Protein AF-A0A520VQZ9-F1 (afdb_monomer_lite)

Secondary structure (DSSP, 8-state):
---------EEEEEEEEEEEEEEE-TT--EEEEE----EEEEEEEEETTEEEEEEEEESS-SS----PEEEEEEE-SS-EEEEEE-SS---EEEEEEE--SSS-EEEEEEEE-SS-EEEEEEEEEE----

Structure (mmCIF, N/CA/C/O backbone):
data_AF-A0A520VQZ9-F1
#
_entry.id   AF-A0A520VQZ9-F1
#
loop_
_atom_site.group_PDB
_atom_site.id
_atom_site.type_symbol
_atom_site.label_atom_id
_atom_site.label_alt_id
_atom_site.label_comp_id
_atom_site.label_asym_id
_atom_site.label_entity_id
_atom_site.label_seq_id
_atom_site.pdbx_PDB_ins_code
_atom_site.Cartn_x
_atom_site.Cartn_y
_atom_site.Cartn_z
_atom_site.occupancy
_atom_site.B_iso_or_equiv
_atom_site.auth_seq_id
_atom_site.auth_comp_id
_atom_site.auth_asym_id
_atom_site.auth_atom_id
_atom_site.pdbx_PDB_model_num
ATOM 1 N N . MET A 1 1 ? 41.968 1.260 -19.185 1.00 35.28 1 MET A N 1
ATOM 2 C CA . MET A 1 1 ? 40.596 1.525 -19.663 1.00 35.28 1 MET A CA 1
ATOM 3 C C . MET A 1 1 ? 39.683 1.457 -18.449 1.00 35.28 1 MET A C 1
ATOM 5 O O . MET A 1 1 ? 39.384 0.367 -17.985 1.00 35.28 1 MET A O 1
ATOM 9 N N . VAL A 1 2 ? 39.385 2.605 -17.837 1.00 36.00 2 VAL A N 1
ATOM 10 C CA . VAL A 1 2 ? 38.510 2.679 -16.657 1.00 36.00 2 VAL A CA 1
ATOM 11 C C . VAL A 1 2 ? 37.077 2.681 -17.181 1.00 36.00 2 VAL A C 1
ATOM 13 O O . VAL A 1 2 ? 36.627 3.679 -17.734 1.00 36.00 2 VAL A O 1
ATOM 16 N N . LEU A 1 3 ? 36.389 1.544 -17.083 1.00 44.66 3 LEU A N 1
ATOM 17 C CA . LEU A 1 3 ? 34.943 1.480 -17.278 1.00 44.66 3 LEU A CA 1
ATOM 18 C C . LEU A 1 3 ? 34.296 2.204 -16.091 1.00 44.66 3 LEU A C 1
ATOM 20 O O . LEU A 1 3 ? 34.115 1.621 -15.025 1.00 44.66 3 LEU A O 1
ATOM 24 N N . LEU A 1 4 ? 33.993 3.495 -16.255 1.00 44.56 4 LEU A N 1
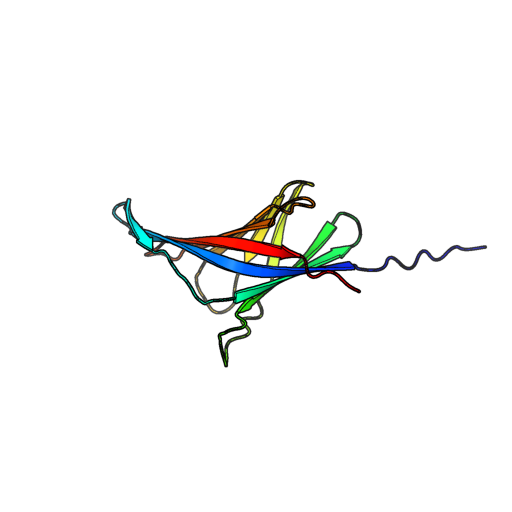ATOM 25 C CA . LEU A 1 4 ? 32.999 4.154 -15.414 1.00 44.56 4 LEU A CA 1
ATOM 26 C C . LEU A 1 4 ? 31.647 3.527 -15.758 1.00 44.56 4 LEU A C 1
ATOM 28 O O . LEU A 1 4 ? 30.970 3.944 -16.697 1.00 44.56 4 LEU A O 1
ATOM 32 N N . SER A 1 5 ? 31.257 2.506 -15.004 1.00 44.19 5 SER A N 1
ATOM 33 C CA . SER A 1 5 ? 29.867 2.080 -14.931 1.00 44.19 5 SER A CA 1
ATOM 34 C C . SER A 1 5 ? 29.092 3.219 -14.271 1.00 44.19 5 SER A C 1
ATOM 36 O O . SER A 1 5 ? 29.033 3.311 -13.046 1.00 44.19 5 SER A O 1
ATOM 38 N N . CYS A 1 6 ? 28.552 4.144 -15.067 1.00 48.75 6 CYS A N 1
ATOM 39 C CA . CYS A 1 6 ? 27.556 5.087 -14.577 1.00 48.75 6 CYS A CA 1
ATOM 40 C C . CYS A 1 6 ? 26.384 4.259 -14.039 1.00 48.75 6 CYS A C 1
ATOM 42 O O . CYS A 1 6 ? 25.604 3.706 -14.809 1.00 48.75 6 CYS A O 1
ATOM 44 N N . MET A 1 7 ? 26.302 4.120 -12.715 1.00 50.56 7 MET A N 1
ATOM 45 C CA . MET A 1 7 ? 25.191 3.461 -12.038 1.00 50.56 7 MET A CA 1
ATOM 46 C C . MET A 1 7 ? 23.912 4.247 -12.343 1.00 50.56 7 MET A C 1
ATOM 48 O O . MET A 1 7 ? 23.656 5.284 -11.729 1.00 50.56 7 MET A O 1
ATOM 52 N N . GLN A 1 8 ? 23.129 3.792 -13.321 1.00 56.25 8 GLN A N 1
ATOM 53 C CA . GLN A 1 8 ? 21.820 4.368 -13.608 1.00 56.25 8 GLN A CA 1
ATOM 54 C C . GLN A 1 8 ? 20.877 4.051 -12.447 1.00 56.25 8 GLN A C 1
ATOM 56 O O . GLN A 1 8 ? 20.662 2.892 -12.097 1.00 56.25 8 GLN A O 1
ATOM 61 N N . ALA A 1 9 ? 20.329 5.096 -11.831 1.00 58.94 9 ALA A N 1
ATOM 62 C CA . ALA A 1 9 ? 19.153 4.959 -10.991 1.00 58.94 9 ALA A CA 1
ATOM 63 C C . ALA A 1 9 ? 17.957 4.652 -11.901 1.00 58.94 9 ALA A C 1
ATOM 65 O O . ALA A 1 9 ? 17.740 5.345 -12.898 1.00 58.94 9 ALA A O 1
ATOM 66 N N . TYR A 1 10 ? 17.194 3.618 -11.561 1.00 70.44 10 TYR A N 1
ATOM 67 C CA . TYR A 1 10 ? 15.997 3.222 -12.297 1.00 70.44 10 TYR A CA 1
ATOM 68 C C . TYR A 1 10 ? 14.767 3.527 -11.448 1.00 70.44 10 TYR A C 1
ATOM 70 O O . TYR A 1 10 ? 14.771 3.320 -10.235 1.00 70.44 10 TYR A O 1
ATOM 78 N N . ALA A 1 11 ? 13.719 4.036 -12.088 1.00 76.88 11 ALA A N 1
ATOM 79 C CA . ALA A 1 11 ? 12.426 4.256 -11.460 1.00 76.88 11 ALA A CA 1
ATOM 80 C C . ALA A 1 11 ? 11.398 3.329 -12.110 1.00 76.88 11 ALA A C 1
ATOM 82 O O . ALA A 1 11 ? 11.211 3.385 -13.330 1.00 76.88 11 ALA A O 1
ATOM 83 N N . ASP A 1 12 ? 10.771 2.483 -11.294 1.00 83.81 12 ASP A N 1
ATOM 84 C CA . ASP A 1 12 ? 9.573 1.740 -11.677 1.00 83.81 12 ASP A CA 1
ATOM 85 C C . ASP A 1 12 ? 8.347 2.582 -11.309 1.00 83.81 12 ASP A C 1
ATOM 87 O O . ASP A 1 12 ? 8.230 3.024 -10.164 1.00 83.81 12 ASP A O 1
ATOM 91 N N . THR A 1 13 ? 7.423 2.764 -12.245 1.00 87.38 13 THR A N 1
ATOM 92 C CA . THR A 1 13 ? 6.139 3.427 -11.991 1.00 87.38 13 THR A CA 1
ATOM 93 C C . THR A 1 13 ? 5.014 2.399 -12.027 1.00 87.38 13 THR A C 1
ATOM 95 O O . THR A 1 13 ? 5.032 1.486 -12.854 1.00 87.38 13 THR A O 1
ATOM 98 N N . TYR A 1 14 ? 4.017 2.561 -11.162 1.00 88.56 14 TYR A N 1
ATOM 99 C CA . TYR A 1 14 ? 2.792 1.770 -11.150 1.00 88.56 14 TYR A CA 1
ATOM 100 C C . TYR A 1 14 ? 1.566 2.673 -11.014 1.00 88.56 14 TYR A C 1
ATOM 102 O O . TYR A 1 14 ? 1.584 3.640 -10.252 1.00 88.56 14 TYR A O 1
ATOM 110 N N . TYR A 1 15 ? 0.486 2.308 -11.697 1.00 89.69 15 TYR A N 1
ATOM 111 C CA . TYR A 1 15 ? -0.838 2.897 -11.522 1.00 89.69 15 TYR A CA 1
ATOM 112 C C . TYR A 1 15 ? -1.674 1.989 -10.623 1.00 89.69 15 TYR A C 1
ATOM 114 O O . TYR A 1 15 ? -1.968 0.849 -10.977 1.00 89.69 15 TYR A O 1
ATOM 122 N N . CYS A 1 16 ? -2.012 2.485 -9.439 1.00 88.69 16 CYS A N 1
ATOM 123 C CA . CYS A 1 16 ? -2.633 1.757 -8.346 1.00 88.69 16 CYS A CA 1
ATOM 124 C C . CYS A 1 16 ? -4.081 2.206 -8.140 1.00 88.69 16 CYS A C 1
ATOM 126 O O . CYS A 1 16 ? -4.324 3.322 -7.696 1.00 88.69 16 CYS A O 1
ATOM 128 N N . THR A 1 17 ? -5.042 1.322 -8.390 1.00 89.50 17 THR A N 1
ATOM 129 C CA . THR A 1 17 ? -6.464 1.583 -8.118 1.00 89.50 17 THR A CA 1
ATOM 130 C C . THR A 1 17 ? -6.841 1.028 -6.752 1.00 89.50 17 THR A C 1
ATOM 132 O O . THR A 1 17 ? -6.521 -0.125 -6.436 1.00 89.50 17 THR A O 1
ATOM 135 N N . GLN A 1 18 ? -7.525 1.822 -5.926 1.00 87.81 18 GLN A N 1
ATOM 136 C CA . GLN A 1 18 ? -7.976 1.356 -4.617 1.00 87.81 18 GLN A CA 1
ATOM 137 C C . GLN A 1 18 ? -9.148 0.371 -4.759 1.00 87.81 18 GLN A C 1
ATOM 139 O O . GLN A 1 18 ? -10.174 0.650 -5.367 1.00 87.81 18 GLN A O 1
ATOM 144 N N . THR A 1 19 ? -9.013 -0.803 -4.152 1.00 89.56 19 THR A N 1
ATOM 145 C CA . THR A 1 19 ? -9.995 -1.899 -4.252 1.00 89.56 19 THR A CA 1
ATOM 146 C C . THR A 1 19 ? -10.826 -2.064 -2.985 1.00 89.56 19 THR A C 1
ATOM 148 O O . THR A 1 19 ? -11.998 -2.443 -3.046 1.00 89.56 19 THR A O 1
ATOM 151 N N . ALA A 1 20 ? -10.243 -1.756 -1.826 1.00 87.94 20 ALA A N 1
ATOM 152 C CA . ALA A 1 20 ? -10.904 -1.856 -0.533 1.00 87.94 20 ALA A CA 1
ATOM 153 C C . ALA A 1 20 ? -10.288 -0.889 0.486 1.00 87.94 20 ALA A C 1
ATOM 155 O O . ALA A 1 20 ? -9.090 -0.607 0.445 1.00 87.94 20 ALA A O 1
ATOM 156 N N . LYS A 1 21 ? -11.104 -0.456 1.451 1.00 87.44 21 LYS A N 1
ATOM 157 C CA . LYS A 1 21 ? -10.671 0.281 2.644 1.00 87.44 21 LYS A CA 1
ATOM 158 C C . LYS A 1 21 ? -11.324 -0.308 3.879 1.00 87.44 21 LYS A C 1
ATOM 160 O O . LYS A 1 21 ? -12.523 -0.576 3.900 1.00 87.44 21 LYS A O 1
ATOM 165 N N . VAL A 1 22 ? -10.538 -0.495 4.922 1.00 88.44 22 VAL A N 1
ATOM 166 C CA . VAL A 1 22 ? -10.974 -1.021 6.209 1.00 88.44 22 VAL A CA 1
ATOM 167 C C . VAL A 1 22 ? -10.676 0.027 7.266 1.00 88.44 22 VAL A C 1
ATOM 169 O O . VAL A 1 22 ? -9.540 0.469 7.388 1.00 88.44 22 VAL A O 1
ATOM 172 N N . LEU A 1 23 ? -11.693 0.429 8.020 1.00 86.75 23 LEU A N 1
ATOM 173 C CA . LEU A 1 23 ? -11.554 1.257 9.213 1.00 86.75 23 LEU A CA 1
ATOM 174 C C . LEU A 1 23 ? -11.629 0.355 10.442 1.00 86.75 23 LEU A C 1
ATOM 176 O O . LEU A 1 23 ? -12.595 -0.394 10.602 1.00 86.75 23 LEU A O 1
ATOM 180 N N . ILE A 1 24 ? -10.625 0.464 11.302 1.00 86.38 24 ILE A N 1
ATOM 181 C CA . ILE A 1 24 ? -10.562 -0.159 12.618 1.00 86.38 24 ILE A CA 1
ATOM 182 C C . ILE A 1 24 ? -10.704 0.962 13.652 1.00 86.38 24 ILE A C 1
ATOM 184 O O . ILE A 1 24 ? -9.875 1.872 13.720 1.00 86.38 24 ILE A O 1
ATOM 188 N N . GLU A 1 25 ? -11.795 0.918 14.412 1.00 83.94 25 GLU A N 1
ATOM 189 C CA . GLU A 1 25 ? -12.084 1.848 15.509 1.00 83.94 25 GLU A CA 1
ATOM 190 C C . GLU A 1 25 ? -11.383 1.403 16.815 1.00 83.94 25 GLU A C 1
ATOM 192 O O . GLU A 1 25 ? -11.056 0.221 16.953 1.00 83.94 25 GLU A O 1
ATOM 197 N N . PRO A 1 26 ? -11.215 2.288 17.825 1.00 79.88 26 PRO A N 1
ATOM 198 C CA . PRO A 1 26 ? -10.528 1.966 19.088 1.00 79.88 26 PRO A CA 1
ATOM 199 C C . PRO A 1 26 ? -11.110 0.775 19.856 1.00 79.88 26 PRO A C 1
ATOM 201 O O . PRO A 1 26 ? -10.433 0.124 20.642 1.00 79.88 26 PRO A O 1
ATOM 204 N N . ASN A 1 27 ? -12.395 0.500 19.647 1.00 84.00 27 ASN A N 1
ATOM 205 C CA . ASN A 1 27 ? -13.134 -0.595 20.272 1.00 84.00 27 ASN A CA 1
ATOM 206 C C . ASN A 1 27 ? -13.061 -1.904 19.459 1.00 84.00 27 ASN A C 1
ATOM 208 O O . ASN A 1 27 ? -13.890 -2.790 19.664 1.00 84.00 27 ASN A O 1
ATOM 212 N N . ASN A 1 28 ? -12.121 -2.009 18.513 1.00 77.69 28 ASN A N 1
ATOM 213 C CA . ASN A 1 28 ? -11.963 -3.117 17.569 1.00 77.69 28 ASN A CA 1
ATOM 214 C C . ASN A 1 28 ? -13.166 -3.350 16.638 1.00 77.69 28 ASN A C 1
ATOM 216 O O . ASN A 1 28 ? -13.272 -4.410 16.017 1.00 77.69 28 ASN A O 1
ATOM 220 N N . LYS A 1 29 ? -14.080 -2.380 16.492 1.00 84.25 29 LYS A N 1
ATOM 221 C CA . LYS A 1 29 ? -15.102 -2.450 15.441 1.00 84.25 29 LYS A CA 1
ATOM 222 C C . LYS A 1 29 ? -14.451 -2.233 14.083 1.00 84.25 29 LYS A C 1
ATOM 224 O O . LYS A 1 29 ? -13.686 -1.292 13.885 1.00 84.25 29 LYS A O 1
ATOM 229 N N . VAL A 1 30 ? -14.802 -3.103 13.139 1.00 86.62 30 VAL A N 1
ATOM 230 C CA . VAL A 1 30 ? -14.262 -3.100 11.779 1.00 86.62 30 VAL A CA 1
ATOM 231 C C . VAL A 1 30 ? -15.358 -2.707 10.796 1.00 86.62 30 VAL A C 1
ATOM 233 O O . VAL A 1 30 ? -16.387 -3.377 10.707 1.00 86.62 30 VAL A O 1
ATOM 236 N N . LYS A 1 31 ? -15.124 -1.645 10.025 1.00 86.50 31 LYS A N 1
ATOM 237 C CA . LYS A 1 31 ? -15.985 -1.223 8.911 1.00 86.50 31 LYS A CA 1
ATOM 238 C C . LYS A 1 31 ? -15.236 -1.416 7.599 1.00 86.50 31 LYS A C 1
ATOM 240 O O . LYS A 1 31 ? -14.093 -0.985 7.477 1.00 86.50 31 LYS A O 1
ATOM 245 N N . LYS A 1 32 ? -15.870 -2.073 6.626 1.00 86.75 32 LYS A N 1
ATOM 246 C CA . LYS A 1 32 ? -15.295 -2.331 5.299 1.00 86.75 32 LYS A CA 1
ATOM 247 C C . LYS A 1 32 ? -16.018 -1.501 4.251 1.00 86.75 32 LYS A C 1
ATOM 249 O O . LYS A 1 32 ? -17.245 -1.469 4.228 1.00 86.75 32 LYS A O 1
ATOM 254 N N . TYR A 1 33 ? -15.242 -0.885 3.377 1.00 82.81 33 TYR A N 1
ATOM 255 C CA . TYR A 1 33 ? -15.701 -0.060 2.275 1.00 82.81 33 TYR A CA 1
ATOM 256 C C . TYR A 1 33 ? -15.115 -0.616 0.976 1.00 82.81 33 TYR A C 1
ATOM 258 O O . TYR A 1 33 ? -13.949 -1.018 0.930 1.00 82.81 33 TYR A O 1
ATOM 266 N N . TYR A 1 34 ? -15.938 -0.641 -0.066 1.00 75.19 34 TYR A N 1
ATOM 267 C CA . TYR A 1 34 ? -15.614 -1.169 -1.388 1.00 75.19 34 TYR A CA 1
ATOM 268 C C . TYR A 1 34 ? -16.040 -0.153 -2.446 1.00 75.19 34 TYR A C 1
ATOM 270 O O . TYR A 1 34 ? -17.006 0.573 -2.211 1.00 75.19 34 TYR A O 1
ATOM 278 N N . LYS A 1 35 ? -15.393 -0.208 -3.617 1.00 66.56 35 LYS A N 1
ATOM 279 C CA . LYS A 1 35 ? -15.531 0.725 -4.752 1.00 66.56 35 LYS A CA 1
ATOM 280 C C . LYS A 1 35 ? -14.917 2.094 -4.467 1.00 66.56 35 LYS A C 1
ATOM 282 O O . LYS A 1 35 ? -15.424 2.856 -3.651 1.00 66.56 35 LYS A O 1
ATOM 287 N N . PHE A 1 36 ? -13.832 2.376 -5.172 1.00 72.88 36 PHE A N 1
ATOM 288 C CA . PHE A 1 36 ? -13.138 3.653 -5.161 1.00 72.88 36 PHE A CA 1
ATOM 289 C C . PHE A 1 36 ? -12.775 3.969 -6.602 1.00 72.88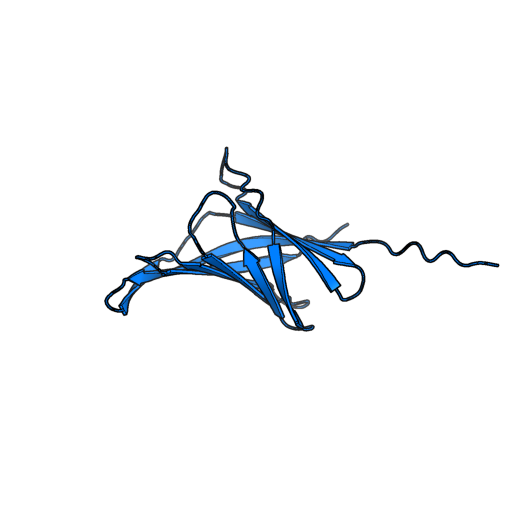 36 PHE A C 1
ATOM 291 O O . PHE A 1 36 ? -12.306 3.083 -7.315 1.00 72.88 36 PHE A O 1
ATOM 298 N N . ASP A 1 37 ? -12.996 5.213 -7.004 1.00 72.00 37 ASP A N 1
ATOM 299 C CA . ASP A 1 37 ? -12.591 5.702 -8.323 1.00 72.00 37 ASP A CA 1
ATOM 300 C C . ASP A 1 37 ? -11.187 6.335 -8.271 1.00 72.00 37 ASP A C 1
ATOM 302 O O . ASP A 1 37 ? -10.681 6.821 -9.280 1.00 72.00 37 ASP A O 1
ATOM 306 N N . ASP A 1 38 ? -10.552 6.311 -7.092 1.00 75.50 38 ASP A N 1
ATOM 307 C CA . ASP A 1 38 ? -9.241 6.892 -6.817 1.00 75.50 38 ASP A CA 1
ATOM 308 C C . ASP A 1 38 ? -8.113 6.063 -7.438 1.00 75.50 38 ASP A C 1
ATOM 310 O O . ASP A 1 38 ? -7.946 4.867 -7.156 1.00 75.50 38 ASP A O 1
ATOM 314 N N . ILE A 1 39 ? -7.319 6.735 -8.272 1.00 82.81 39 ILE A N 1
ATOM 315 C CA . ILE A 1 39 ? -6.130 6.185 -8.917 1.00 82.81 39 ILE A CA 1
ATOM 316 C C . ILE A 1 39 ? -4.910 6.878 -8.330 1.00 82.81 39 ILE A C 1
ATOM 318 O O . ILE A 1 39 ? -4.824 8.102 -8.281 1.00 82.81 39 ILE A O 1
ATOM 322 N N . TYR A 1 40 ? -3.933 6.075 -7.934 1.00 84.69 40 TYR A N 1
ATOM 323 C CA . TYR A 1 40 ? -2.680 6.537 -7.371 1.00 84.69 40 TYR A CA 1
ATOM 324 C C . TYR A 1 40 ? -1.514 6.190 -8.290 1.00 84.69 40 TYR A C 1
ATOM 326 O O . TYR A 1 40 ? -1.479 5.110 -8.875 1.00 84.69 40 TYR A O 1
ATOM 334 N N . LYS A 1 41 ? -0.515 7.063 -8.378 1.00 86.12 41 LYS A N 1
ATOM 335 C CA . LYS A 1 41 ? 0.754 6.783 -9.049 1.00 86.12 41 LYS A CA 1
ATOM 336 C C . LYS A 1 41 ? 1.819 6.461 -8.011 1.00 86.12 41 LYS A C 1
ATOM 338 O O . LYS A 1 41 ? 2.222 7.320 -7.232 1.00 86.12 41 LYS A O 1
ATOM 343 N N . LEU A 1 42 ? 2.280 5.216 -8.006 1.00 83.94 42 LEU A N 1
ATOM 344 C CA . LEU A 1 42 ? 3.389 4.755 -7.178 1.00 83.94 42 LEU A CA 1
ATOM 345 C C . LEU A 1 42 ? 4.679 4.802 -7.997 1.00 83.94 42 LEU A C 1
ATOM 347 O O . LEU A 1 42 ? 4.816 4.056 -8.962 1.00 83.94 42 LEU A O 1
ATOM 351 N N . THR A 1 43 ? 5.640 5.630 -7.600 1.00 82.62 43 THR A N 1
ATOM 352 C CA . THR A 1 43 ? 6.974 5.665 -8.219 1.00 82.62 43 THR A CA 1
ATOM 353 C C . THR A 1 43 ? 7.991 5.107 -7.239 1.00 82.62 43 THR A C 1
ATOM 355 O O . THR A 1 43 ? 8.061 5.568 -6.107 1.00 82.62 43 THR A O 1
ATOM 358 N N . ILE A 1 44 ? 8.786 4.122 -7.648 1.00 79.19 44 ILE A N 1
ATOM 359 C CA . ILE A 1 44 ? 9.803 3.479 -6.810 1.00 79.19 44 ILE A CA 1
ATOM 360 C C . ILE A 1 44 ? 11.170 3.709 -7.444 1.00 79.19 44 ILE A C 1
ATOM 362 O O . ILE A 1 44 ? 11.493 3.116 -8.473 1.00 79.19 44 ILE A O 1
ATOM 366 N N . HIS A 1 45 ? 11.987 4.544 -6.806 1.00 76.19 45 HIS A N 1
ATOM 367 C CA . HIS A 1 45 ? 13.358 4.824 -7.213 1.00 76.19 45 HIS A CA 1
ATOM 368 C C . HIS A 1 45 ? 14.315 3.820 -6.574 1.00 76.19 45 HIS A C 1
ATOM 370 O O . HIS A 1 45 ? 14.437 3.730 -5.349 1.00 76.19 45 HIS A O 1
ATOM 376 N N . LYS A 1 46 ? 15.030 3.089 -7.425 1.00 73.19 46 LYS A N 1
ATOM 377 C CA . LYS A 1 46 ? 16.014 2.080 -7.043 1.00 73.19 46 LYS A CA 1
ATOM 378 C C . LYS A 1 46 ? 17.394 2.473 -7.550 1.00 73.19 46 LYS A C 1
ATOM 380 O O . LYS A 1 46 ? 17.551 3.006 -8.652 1.00 73.19 46 LYS A O 1
ATOM 385 N N . LYS A 1 47 ? 18.408 2.154 -6.755 1.00 69.12 47 LYS A N 1
ATOM 386 C CA . LYS A 1 47 ? 19.799 2.070 -7.195 1.00 69.12 47 LYS A CA 1
ATOM 387 C C . LYS A 1 47 ? 20.245 0.648 -6.926 1.00 69.12 47 LYS A C 1
ATOM 389 O O . LYS A 1 47 ? 20.323 0.233 -5.772 1.00 69.12 47 LYS A O 1
ATOM 394 N N . GLU A 1 48 ? 20.485 -0.089 -8.006 1.00 68.31 48 GLU A N 1
ATOM 395 C CA . GLU A 1 48 ? 20.719 -1.536 -7.950 1.00 68.31 48 GLU A CA 1
ATOM 396 C C . GLU A 1 48 ? 19.549 -2.242 -7.231 1.00 68.31 48 GLU A C 1
ATOM 398 O O . GLU A 1 48 ? 18.389 -1.957 -7.532 1.00 68.31 48 G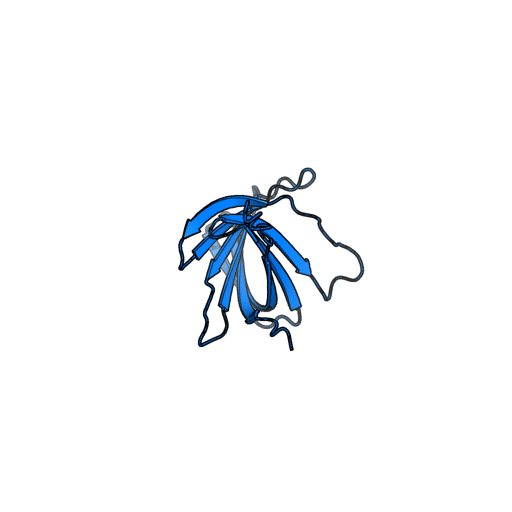LU A O 1
ATOM 403 N N . ASN A 1 49 ? 19.833 -3.114 -6.257 1.00 58.97 49 ASN A N 1
ATOM 404 C CA . ASN A 1 49 ? 18.821 -3.800 -5.447 1.00 58.97 49 ASN A CA 1
ATOM 405 C C . ASN A 1 49 ? 18.345 -2.979 -4.235 1.00 58.97 49 ASN A C 1
ATOM 407 O O . ASN A 1 49 ? 17.544 -3.475 -3.448 1.00 58.97 49 ASN A O 1
ATOM 411 N N . THR A 1 50 ? 18.805 -1.734 -4.075 1.00 59.09 50 THR A N 1
ATOM 412 C CA . THR A 1 50 ? 18.444 -0.883 -2.932 1.00 59.09 50 THR A CA 1
ATOM 413 C C . THR A 1 50 ? 17.386 0.139 -3.338 1.00 59.09 50 THR A C 1
ATOM 415 O O . THR A 1 50 ? 17.607 0.957 -4.236 1.00 59.09 50 THR A O 1
ATOM 418 N N . LEU A 1 51 ? 16.236 0.130 -2.664 1.00 62.03 51 LEU A N 1
ATOM 419 C CA . LEU A 1 51 ? 15.253 1.204 -2.757 1.00 62.03 51 LEU A CA 1
ATOM 420 C C . LEU A 1 51 ? 15.820 2.466 -2.108 1.00 62.03 51 LEU A C 1
ATOM 422 O O . LEU A 1 51 ? 16.206 2.465 -0.942 1.00 62.03 51 LEU A O 1
ATOM 426 N N . ILE A 1 52 ? 15.863 3.550 -2.877 1.00 60.22 52 ILE A N 1
ATOM 427 C CA . ILE A 1 52 ? 16.329 4.855 -2.399 1.00 60.22 52 ILE A CA 1
ATOM 428 C C . ILE A 1 52 ? 15.151 5.647 -1.844 1.00 60.22 52 ILE A C 1
ATOM 430 O O . ILE A 1 52 ? 15.244 6.260 -0.786 1.00 60.22 52 ILE A O 1
ATOM 434 N N . PHE A 1 53 ? 14.049 5.653 -2.587 1.00 66.19 53 PHE A N 1
ATOM 435 C CA . PHE A 1 53 ? 12.875 6.461 -2.305 1.00 66.19 53 PHE A CA 1
ATOM 436 C C . PHE A 1 53 ? 11.681 5.892 -3.070 1.00 66.19 53 PHE A C 1
ATOM 438 O O . PHE A 1 53 ? 11.846 5.275 -4.122 1.00 66.19 53 PHE A O 1
ATOM 445 N N . ALA A 1 54 ? 10.474 6.119 -2.571 1.00 70.12 54 ALA A N 1
ATOM 446 C CA . ALA A 1 54 ? 9.265 5.946 -3.358 1.00 70.12 54 ALA A CA 1
ATOM 447 C C . ALA A 1 54 ? 8.308 7.123 -3.117 1.00 70.12 54 ALA A C 1
ATOM 449 O O . ALA A 1 54 ? 8.434 7.852 -2.137 1.00 70.12 54 ALA A O 1
ATOM 450 N N . SER A 1 55 ? 7.350 7.320 -4.006 1.00 72.50 55 SER A N 1
ATOM 451 C CA . SER A 1 55 ? 6.274 8.294 -3.844 1.00 72.50 55 SER A CA 1
ATOM 452 C C . SER A 1 55 ? 4.951 7.646 -4.210 1.00 72.50 55 SER A C 1
ATOM 454 O O . SER A 1 55 ? 4.906 6.779 -5.079 1.00 72.50 55 SER A O 1
ATOM 456 N N . LEU A 1 56 ? 3.880 8.049 -3.529 1.00 74.88 56 LEU A N 1
ATOM 457 C CA . LEU A 1 56 ? 2.516 7.663 -3.863 1.00 74.88 56 LEU A CA 1
ATOM 458 C C . LEU A 1 56 ? 1.700 8.942 -4.028 1.00 74.88 56 LEU A C 1
ATOM 460 O O . LEU A 1 56 ? 1.431 9.634 -3.050 1.00 74.88 56 LEU A O 1
ATOM 464 N N . GLU A 1 57 ? 1.347 9.248 -5.266 1.00 75.88 57 GLU A N 1
ATOM 465 C CA . GLU A 1 57 ? 0.612 10.449 -5.657 1.00 75.88 57 GLU 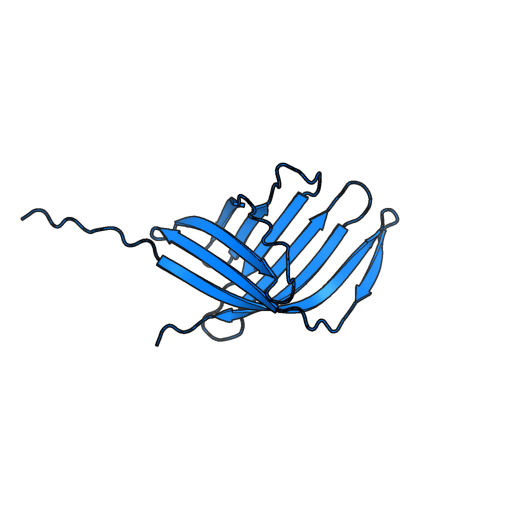A CA 1
ATOM 466 C C . GLU A 1 57 ? -0.849 10.087 -5.931 1.00 75.88 57 GLU A C 1
ATOM 468 O O . GLU A 1 57 ? -1.109 9.086 -6.591 1.00 75.88 57 GLU A O 1
ATOM 473 N N . ASP A 1 58 ? -1.797 10.868 -5.420 1.00 77.62 58 ASP A N 1
ATOM 474 C CA . ASP A 1 58 ? -3.216 10.735 -5.765 1.00 77.62 58 ASP A CA 1
ATOM 475 C C . ASP A 1 58 ? -3.487 11.508 -7.061 1.00 77.62 58 ASP A C 1
ATOM 477 O O . ASP A 1 58 ? -3.341 12.729 -7.092 1.00 77.62 58 ASP A O 1
ATOM 481 N N . LEU A 1 59 ? -3.855 10.806 -8.136 1.00 74.19 59 LEU A N 1
ATOM 482 C CA . LEU A 1 59 ? -4.069 11.423 -9.448 1.00 74.19 59 LEU A CA 1
ATOM 483 C C . LEU A 1 59 ? -5.431 12.119 -9.569 1.00 74.19 59 LEU A C 1
ATOM 485 O O . LEU A 1 59 ? -5.615 12.931 -10.476 1.00 74.19 59 LEU A O 1
ATOM 489 N N . ASN A 1 60 ? -6.378 11.819 -8.675 1.00 69.38 60 ASN A N 1
ATOM 490 C CA . ASN A 1 60 ? -7.702 12.441 -8.664 1.00 69.38 60 ASN A CA 1
ATOM 491 C C . ASN A 1 60 ? -7.748 13.687 -7.768 1.00 69.38 60 ASN A C 1
ATOM 493 O O . ASN A 1 60 ? -8.639 14.529 -7.913 1.00 69.38 60 ASN A O 1
ATOM 497 N N . ALA A 1 61 ? -6.797 13.835 -6.845 1.00 62.88 61 ALA A N 1
ATOM 498 C CA . ALA A 1 61 ? -6.710 15.001 -5.983 1.00 62.88 61 ALA A CA 1
ATOM 499 C C . ALA A 1 61 ? -6.198 16.226 -6.762 1.00 62.88 61 ALA A C 1
ATOM 501 O O . ALA A 1 61 ? -5.016 16.362 -7.054 1.00 62.88 61 ALA A O 1
ATOM 502 N N . THR A 1 62 ? -7.072 17.201 -7.026 1.00 46.78 62 THR A N 1
ATOM 503 C CA . THR A 1 62 ? -6.699 18.460 -7.705 1.00 46.78 62 THR A CA 1
ATOM 504 C C . THR A 1 62 ? -5.672 19.336 -6.965 1.00 46.78 62 THR A C 1
ATOM 506 O O . THR A 1 62 ? -5.313 20.376 -7.516 1.00 46.78 62 THR A O 1
ATOM 509 N N . LYS A 1 63 ? -5.230 19.016 -5.732 1.00 41.12 63 LYS A N 1
ATOM 510 C CA . LYS A 1 63 ? -4.450 19.978 -4.923 1.00 41.12 63 LYS A CA 1
ATOM 511 C C . LYS A 1 63 ? -3.537 19.488 -3.790 1.00 41.12 63 LYS A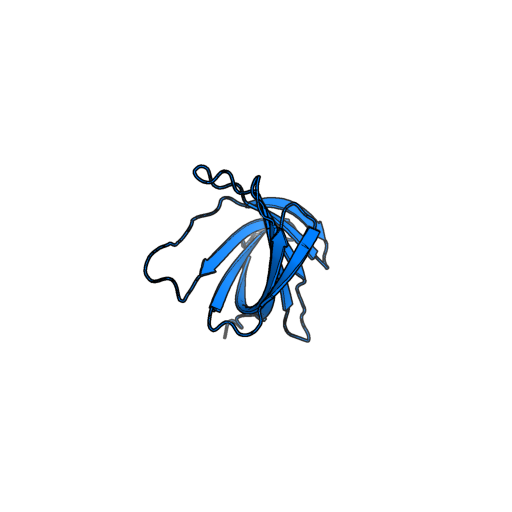 C 1
ATOM 513 O O . LYS A 1 63 ? -2.981 20.356 -3.132 1.00 41.12 63 LYS A O 1
ATOM 518 N N . ASP A 1 64 ? -3.311 18.195 -3.574 1.00 39.28 64 ASP A N 1
ATOM 519 C CA . ASP A 1 64 ? -2.394 17.757 -2.505 1.00 39.28 64 ASP A CA 1
ATOM 520 C C . ASP A 1 64 ? -1.418 16.691 -3.006 1.00 39.28 64 ASP A C 1
ATOM 522 O O . ASP A 1 64 ? -1.570 15.494 -2.762 1.00 39.28 64 ASP A O 1
ATOM 526 N N . VAL A 1 65 ? -0.357 17.146 -3.679 1.00 40.00 65 VAL A N 1
ATOM 527 C CA . VAL A 1 65 ? 0.879 16.361 -3.764 1.00 40.00 65 VAL A CA 1
ATOM 528 C C . VAL A 1 65 ? 1.501 16.417 -2.374 1.00 40.00 65 VAL A C 1
ATOM 530 O O . VAL A 1 65 ? 2.322 17.277 -2.067 1.00 40.00 65 VAL A O 1
ATOM 533 N N . SER A 1 66 ? 1.051 15.539 -1.484 1.00 43.78 66 SER A N 1
ATOM 534 C CA . SER A 1 66 ? 1.750 15.326 -0.225 1.00 43.78 66 SER A CA 1
ATOM 535 C C . SER A 1 66 ? 3.107 14.709 -0.569 1.00 43.78 66 SER A C 1
ATOM 537 O O . SER A 1 66 ? 3.214 13.517 -0.849 1.00 43.78 66 SER A O 1
ATOM 539 N N . GLU A 1 67 ? 4.156 15.527 -0.625 1.00 39.34 67 GLU A N 1
ATOM 540 C CA . GLU A 1 67 ? 5.526 15.039 -0.755 1.00 39.34 67 GLU A CA 1
ATOM 541 C C . GLU A 1 67 ? 5.914 14.343 0.554 1.00 39.34 67 GLU A C 1
ATOM 543 O O . GLU A 1 67 ? 6.300 14.959 1.548 1.00 39.34 67 GLU A O 1
ATOM 548 N N . PHE A 1 68 ? 5.761 13.024 0.583 1.00 47.06 68 PHE A N 1
ATOM 549 C CA . PHE A 1 68 ? 6.163 12.224 1.729 1.00 47.06 68 PHE A CA 1
ATOM 550 C C . PHE A 1 68 ? 7.649 11.888 1.636 1.00 47.06 68 PHE A C 1
ATOM 552 O O . PHE A 1 68 ? 8.107 11.370 0.622 1.00 47.06 68 PHE A O 1
ATOM 559 N N . THR A 1 69 ? 8.403 12.096 2.717 1.00 44.38 69 THR A N 1
ATOM 560 C CA . THR A 1 69 ? 9.728 11.476 2.842 1.00 44.38 69 THR A CA 1
ATOM 561 C C . THR A 1 69 ? 9.536 10.027 3.279 1.00 44.38 69 THR A C 1
ATOM 563 O O . THR A 1 69 ? 8.999 9.759 4.356 1.00 44.38 69 THR A O 1
ATOM 566 N N . ILE A 1 70 ? 9.953 9.090 2.430 1.00 51.28 70 ILE A N 1
ATOM 567 C CA . ILE A 1 70 ? 9.940 7.667 2.755 1.00 51.28 70 ILE A CA 1
ATOM 568 C C . ILE A 1 70 ? 11.231 7.287 3.456 1.00 51.28 70 ILE A C 1
ATOM 570 O O . ILE A 1 70 ? 12.314 7.419 2.890 1.00 51.28 70 ILE A O 1
ATOM 574 N N . SER A 1 71 ? 11.087 6.699 4.638 1.00 54.81 71 SER A N 1
ATOM 575 C CA . SER A 1 71 ? 12.139 5.889 5.234 1.00 54.81 71 SER A CA 1
ATOM 576 C C . SER A 1 71 ? 11.881 4.434 4.854 1.00 54.81 71 SER A C 1
ATOM 578 O O . SER A 1 71 ? 10.897 3.832 5.301 1.00 54.81 71 SER A O 1
ATOM 580 N N . LEU A 1 72 ? 12.747 3.864 4.009 1.00 59.56 72 LEU A N 1
ATOM 581 C CA . LEU A 1 72 ? 12.764 2.420 3.783 1.00 59.56 72 LEU A CA 1
ATOM 582 C C . LEU A 1 72 ? 13.062 1.742 5.122 1.00 59.56 72 LEU A C 1
ATOM 584 O O . LEU A 1 72 ? 14.081 2.031 5.746 1.00 59.56 72 LEU A O 1
ATOM 588 N N . ILE A 1 73 ? 12.173 0.855 5.565 1.00 59.81 73 ILE A N 1
ATOM 589 C CA . ILE A 1 73 ? 12.410 0.079 6.785 1.00 59.81 73 ILE A CA 1
ATOM 590 C C . ILE A 1 73 ? 13.052 -1.261 6.428 1.00 59.81 73 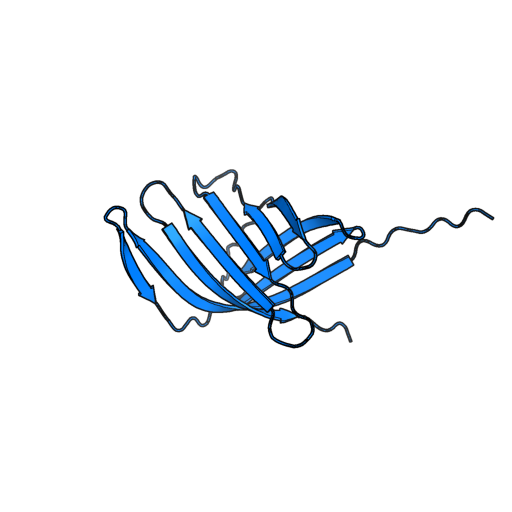ILE A C 1
ATOM 592 O O . ILE A 1 73 ? 14.005 -1.675 7.083 1.00 59.81 73 ILE A O 1
ATOM 596 N N . SER A 1 74 ? 12.548 -1.934 5.392 1.00 62.72 74 SER A N 1
ATOM 597 C CA . SER A 1 74 ? 13.117 -3.187 4.894 1.00 62.72 74 SER A CA 1
ATOM 598 C C . SER A 1 74 ? 12.669 -3.474 3.462 1.00 62.72 74 SER A C 1
ATOM 600 O O . SER A 1 74 ? 11.594 -3.053 3.030 1.00 62.72 74 SER A O 1
ATOM 602 N N . GLN A 1 75 ? 13.495 -4.214 2.725 1.00 63.53 75 GLN A N 1
ATOM 603 C CA . GLN A 1 75 ? 13.208 -4.665 1.366 1.00 63.53 75 GLN A CA 1
ATOM 604 C C . GLN A 1 75 ? 13.643 -6.123 1.206 1.00 63.53 75 GLN A C 1
ATOM 606 O O . GLN A 1 75 ? 14.723 -6.503 1.658 1.00 63.53 75 GLN A O 1
ATOM 611 N N . SER A 1 76 ? 12.810 -6.910 0.533 1.00 65.19 76 SER A N 1
ATOM 612 C CA . SER A 1 76 ? 13.156 -8.196 -0.068 1.00 65.19 76 SER A CA 1
ATOM 613 C C . SER A 1 76 ? 12.796 -8.179 -1.557 1.00 65.19 76 SER A C 1
ATOM 615 O O . SER A 1 76 ? 12.183 -7.226 -2.046 1.00 65.19 76 SER A O 1
ATOM 617 N N . ASP A 1 77 ? 13.146 -9.243 -2.277 1.00 60.69 77 ASP A N 1
ATOM 618 C CA . ASP A 1 77 ? 12.751 -9.415 -3.682 1.00 60.69 77 ASP A CA 1
ATOM 619 C C . ASP A 1 77 ? 11.222 -9.522 -3.855 1.00 60.69 77 ASP A C 1
ATOM 621 O O . ASP A 1 77 ? 10.691 -9.249 -4.929 1.00 60.69 77 ASP A O 1
ATOM 625 N N . GLU A 1 78 ? 10.504 -9.867 -2.781 1.00 63.50 78 GLU A N 1
ATOM 626 C CA . GLU A 1 78 ? 9.056 -10.103 -2.777 1.00 63.50 78 GLU A CA 1
ATOM 627 C C . GLU A 1 78 ? 8.250 -8.942 -2.180 1.00 63.50 78 GLU A C 1
ATOM 629 O O . GLU A 1 78 ? 7.041 -8.841 -2.407 1.00 63.50 78 GLU A O 1
ATOM 634 N N . GLN A 1 79 ? 8.886 -8.080 -1.381 1.00 65.31 79 GLN A N 1
ATOM 635 C CA . GLN A 1 79 ? 8.176 -7.078 -0.598 1.00 65.31 79 GLN A CA 1
ATOM 636 C C . GLN A 1 79 ? 9.021 -5.836 -0.317 1.00 65.31 79 GLN A C 1
ATOM 638 O O . GLN A 1 79 ? 10.173 -5.906 0.110 1.00 65.31 79 GLN A O 1
ATOM 643 N N . ILE A 1 80 ? 8.395 -4.672 -0.462 1.00 67.00 80 ILE A N 1
ATOM 644 C CA . ILE A 1 80 ? 8.926 -3.395 0.013 1.00 67.00 80 ILE A CA 1
ATOM 645 C C . ILE A 1 80 ? 8.108 -2.939 1.219 1.00 67.00 80 ILE A C 1
ATOM 647 O O . ILE A 1 80 ? 6.885 -2.806 1.118 1.00 67.00 80 ILE A O 1
ATOM 651 N N . PHE A 1 81 ? 8.789 -2.659 2.334 1.00 63.03 81 PHE A N 1
ATOM 652 C CA . PHE A 1 81 ? 8.203 -2.059 3.529 1.00 63.03 81 PHE A CA 1
ATOM 653 C C . PHE A 1 81 ? 8.759 -0.652 3.767 1.00 63.03 81 PHE A C 1
ATOM 655 O O . PHE A 1 81 ? 9.953 -0.443 4.008 1.00 63.03 81 PHE A O 1
ATOM 662 N N . ALA A 1 82 ? 7.862 0.326 3.725 1.00 64.94 82 ALA A N 1
ATOM 663 C CA . ALA A 1 82 ? 8.181 1.739 3.862 1.00 64.94 82 ALA A CA 1
ATOM 664 C C . ALA A 1 82 ? 7.317 2.377 4.955 1.00 64.94 82 ALA A C 1
ATOM 666 O O . ALA A 1 82 ? 6.112 2.117 5.025 1.00 64.94 82 ALA A O 1
ATOM 667 N N . ARG A 1 83 ? 7.912 3.238 5.790 1.00 65.94 83 ARG A N 1
ATOM 668 C CA . ARG A 1 83 ? 7.162 4.134 6.685 1.00 65.94 83 ARG A CA 1
ATOM 669 C C . ARG A 1 83 ? 7.290 5.563 6.200 1.00 65.94 83 ARG A C 1
ATOM 671 O O . ARG A 1 83 ? 8.366 6.029 5.833 1.00 65.94 83 ARG A O 1
ATOM 678 N N . PHE A 1 84 ? 6.156 6.231 6.241 1.00 64.94 84 PHE A N 1
ATOM 679 C CA . PHE A 1 84 ? 5.943 7.592 5.809 1.00 64.94 84 PHE A CA 1
ATOM 680 C C . PHE A 1 84 ? 5.744 8.389 7.087 1.00 64.94 84 PHE A C 1
ATOM 682 O O . PHE A 1 84 ? 4.832 8.103 7.867 1.00 64.94 84 PHE A O 1
ATOM 689 N N . GLN A 1 85 ? 6.630 9.349 7.318 1.00 54.97 85 GLN A N 1
ATOM 690 C CA . GLN A 1 85 ? 6.455 10.353 8.357 1.00 54.97 85 GLN A CA 1
ATOM 691 C C . GLN A 1 85 ? 6.309 11.688 7.643 1.00 54.97 85 GLN A C 1
ATOM 693 O O . GLN A 1 85 ? 7.254 12.168 7.017 1.00 54.97 85 GLN A O 1
ATOM 698 N N . THR A 1 86 ? 5.118 12.279 7.687 1.00 53.56 86 THR A N 1
ATOM 699 C CA . THR A 1 86 ? 4.986 13.683 7.300 1.00 53.56 86 THR A CA 1
ATOM 700 C C . THR A 1 86 ? 5.501 14.531 8.458 1.00 53.56 86 THR A C 1
ATOM 702 O O . THR A 1 86 ? 5.339 14.176 9.626 1.00 53.56 86 THR A O 1
ATOM 705 N N . LYS A 1 87 ? 6.141 15.664 8.157 1.00 49.22 87 LYS A N 1
ATOM 706 C CA . LYS A 1 87 ? 6.547 16.615 9.204 1.00 49.22 87 LYS A CA 1
ATOM 707 C C . LYS A 1 87 ? 5.348 17.301 9.874 1.00 49.22 87 LYS A C 1
ATOM 709 O O . LYS A 1 87 ? 5.512 17.854 10.953 1.00 49.22 87 LYS A O 1
ATOM 714 N N . GLU A 1 88 ? 4.173 17.261 9.243 1.00 50.16 88 GLU A N 1
ATOM 715 C CA . GLU A 1 88 ? 3.002 18.057 9.635 1.00 50.16 88 GLU A CA 1
ATOM 716 C C . GLU A 1 88 ? 1.818 17.237 10.171 1.00 50.16 88 GLU A C 1
ATOM 718 O O . GLU A 1 88 ? 0.984 17.786 10.886 1.00 50.16 88 GLU A O 1
ATOM 723 N N . LEU A 1 89 ? 1.731 15.930 9.894 1.00 53.50 89 LEU A N 1
ATOM 724 C CA . LEU A 1 89 ? 0.644 15.081 10.392 1.00 53.50 89 LEU A CA 1
ATOM 725 C C . LEU A 1 89 ? 1.193 14.053 11.386 1.00 53.50 89 LEU A C 1
ATOM 727 O O . LEU A 1 89 ? 2.090 13.278 11.068 1.00 53.50 89 LEU A O 1
ATOM 731 N N . LEU A 1 90 ? 0.569 13.969 12.566 1.00 57.41 90 LEU A N 1
ATOM 732 C CA . LEU A 1 90 ? 0.787 12.931 13.592 1.00 57.41 90 LEU A CA 1
ATOM 733 C C . LEU A 1 90 ? 0.250 11.553 13.152 1.00 57.41 90 LEU A C 1
ATOM 735 O O . LEU A 1 90 ? -0.326 10.804 13.939 1.00 57.41 90 LEU A O 1
ATOM 739 N N . THR A 1 91 ? 0.342 11.247 11.861 1.00 64.62 91 THR A N 1
ATOM 740 C CA . THR A 1 91 ? -0.252 10.057 11.263 1.00 64.62 91 THR A CA 1
ATOM 741 C C . THR A 1 91 ? 0.868 9.152 10.794 1.00 64.62 91 THR A C 1
ATOM 743 O O . THR A 1 91 ? 1.593 9.474 9.854 1.00 64.62 91 THR A O 1
ATOM 746 N N . ASP A 1 92 ? 1.011 8.012 11.458 1.00 69.56 92 ASP A N 1
ATOM 747 C CA . ASP A 1 92 ? 1.945 6.985 11.036 1.00 69.56 92 ASP A CA 1
ATOM 748 C C . ASP A 1 92 ? 1.358 6.253 9.837 1.00 69.56 92 ASP A C 1
ATOM 750 O O . ASP A 1 92 ? 0.342 5.560 9.949 1.00 69.56 92 ASP A O 1
ATOM 754 N N . MET A 1 93 ? 2.016 6.380 8.687 1.00 74.50 93 MET A N 1
ATOM 755 C CA . MET A 1 93 ? 1.648 5.634 7.494 1.00 74.50 93 MET A CA 1
ATOM 756 C C . MET A 1 93 ? 2.707 4.575 7.181 1.00 74.50 93 MET A C 1
ATOM 758 O O . MET A 1 93 ? 3.912 4.821 7.211 1.00 74.50 93 MET A O 1
ATOM 762 N N . LYS A 1 94 ? 2.244 3.362 6.892 1.00 78.69 94 LYS A N 1
ATOM 763 C CA . LYS A 1 94 ? 3.052 2.212 6.490 1.00 78.69 94 LYS A CA 1
ATOM 764 C C . LYS A 1 94 ? 2.562 1.716 5.143 1.00 78.69 94 LYS A C 1
ATOM 766 O O . LYS A 1 94 ? 1.357 1.587 4.945 1.00 78.69 94 LYS A O 1
ATOM 771 N N . ILE A 1 95 ? 3.479 1.393 4.246 1.00 78.56 95 ILE A N 1
ATOM 772 C CA . ILE A 1 95 ? 3.159 0.779 2.962 1.00 78.56 95 ILE A CA 1
ATOM 773 C C . ILE A 1 95 ? 3.878 -0.555 2.846 1.00 78.56 95 ILE A C 1
ATOM 775 O O . ILE A 1 95 ? 5.074 -0.652 3.116 1.00 78.56 95 ILE A O 1
ATOM 779 N N . ASN A 1 96 ? 3.123 -1.561 2.413 1.00 84.00 96 ASN A N 1
ATOM 780 C CA . ASN A 1 96 ? 3.626 -2.850 1.972 1.00 84.00 96 ASN A CA 1
ATOM 781 C C . ASN A 1 96 ? 3.316 -2.987 0.484 1.00 84.00 96 ASN A C 1
ATOM 783 O O . ASN A 1 96 ? 2.143 -3.014 0.105 1.00 84.00 96 ASN A O 1
ATOM 787 N N . PHE A 1 97 ? 4.346 -3.067 -0.348 1.00 83.88 97 PHE A N 1
ATOM 788 C CA . PHE A 1 97 ? 4.194 -3.270 -1.785 1.00 83.88 97 PHE A CA 1
ATOM 789 C C . PHE A 1 97 ? 4.743 -4.634 -2.191 1.00 83.88 97 PHE A C 1
ATOM 791 O O . PHE A 1 97 ? 5.857 -4.984 -1.809 1.00 83.88 97 PHE A O 1
ATOM 798 N N . TYR A 1 98 ? 3.959 -5.374 -2.968 1.00 84.81 98 TYR A N 1
ATOM 799 C CA . TYR A 1 98 ? 4.252 -6.717 -3.453 1.00 84.81 98 TYR A CA 1
ATOM 800 C C . TYR A 1 98 ? 4.324 -6.664 -4.984 1.00 84.81 98 TYR A C 1
ATOM 802 O O . TYR A 1 98 ? 3.273 -6.733 -5.640 1.00 84.81 98 TYR A O 1
ATOM 810 N N . PRO A 1 99 ? 5.521 -6.456 -5.561 1.00 80.94 99 PRO A N 1
ATOM 811 C CA . PRO A 1 99 ? 5.693 -6.425 -7.004 1.00 80.94 99 PRO A CA 1
ATOM 812 C C . PRO A 1 99 ? 5.408 -7.802 -7.612 1.00 80.94 99 PRO A C 1
ATOM 814 O O . PRO A 1 99 ? 5.762 -8.835 -7.050 1.00 80.94 99 PRO A O 1
ATOM 817 N N . SER A 1 100 ? 4.792 -7.813 -8.789 1.00 80.44 100 SER A N 1
ATOM 818 C CA . SER A 1 100 ? 4.584 -9.017 -9.591 1.00 80.44 100 SER A CA 1
ATOM 819 C C . SER A 1 100 ? 4.895 -8.731 -11.055 1.00 80.44 100 SER A C 1
ATOM 821 O O . SER A 1 100 ? 4.606 -7.647 -11.559 1.00 80.44 100 SER A O 1
ATOM 823 N N . ALA A 1 101 ? 5.500 -9.712 -11.727 1.00 73.94 101 ALA A N 1
ATOM 824 C CA . ALA A 1 101 ? 5.818 -9.650 -13.152 1.00 73.94 101 ALA A CA 1
ATOM 825 C C . ALA A 1 101 ? 4.738 -10.293 -14.043 1.00 73.94 101 ALA A C 1
ATOM 827 O O . ALA A 1 101 ? 4.778 -10.123 -15.256 1.00 73.94 101 ALA A O 1
ATOM 828 N N . SER A 1 102 ? 3.806 -11.060 -13.466 1.00 73.88 102 SER A N 1
ATOM 829 C CA . SER A 1 102 ? 2.833 -11.878 -14.212 1.00 73.88 102 SER A CA 1
ATOM 830 C C . SER A 1 102 ? 1.373 -11.484 -13.988 1.00 73.88 102 SER A C 1
ATOM 832 O O . SER A 1 102 ? 0.501 -11.905 -14.742 1.00 73.88 102 SER A O 1
ATOM 834 N N . VAL A 1 103 ? 1.097 -10.698 -12.948 1.00 82.44 103 VAL A N 1
ATOM 835 C CA . VAL A 1 103 ? -0.233 -10.194 -12.578 1.00 82.44 103 VAL A CA 1
ATOM 836 C C . VAL A 1 103 ? -0.091 -8.797 -11.977 1.00 82.44 103 VAL A C 1
ATOM 838 O O . VAL A 1 103 ? 1.028 -8.371 -11.688 1.00 82.44 103 VAL A O 1
ATOM 841 N N . ASP A 1 104 ? -1.209 -8.113 -11.721 1.00 86.12 104 ASP A N 1
ATOM 842 C CA . ASP A 1 104 ? -1.183 -6.842 -10.996 1.00 86.12 104 ASP A CA 1
ATOM 843 C C . ASP A 1 104 ? -0.458 -6.980 -9.651 1.00 86.12 104 ASP A C 1
ATOM 845 O O . ASP A 1 104 ? -0.705 -7.894 -8.853 1.00 86.12 104 ASP A O 1
ATOM 849 N N . SER A 1 105 ? 0.439 -6.030 -9.400 1.00 88.44 105 SER A N 1
ATOM 850 C CA . SER A 1 105 ? 1.124 -5.881 -8.121 1.00 88.44 105 SER A CA 1
ATOM 851 C C . SER A 1 105 ? 0.129 -5.441 -7.048 1.00 88.44 105 SER A C 1
ATOM 853 O O . SER A 1 105 ? -0.914 -4.853 -7.342 1.00 88.44 105 SER A O 1
ATOM 855 N N . LYS A 1 106 ? 0.433 -5.713 -5.779 1.00 90.31 106 LYS A N 1
ATOM 856 C CA . LYS A 1 106 ? -0.453 -5.344 -4.664 1.00 90.31 106 LYS A CA 1
ATOM 857 C C . LYS A 1 106 ? 0.200 -4.293 -3.792 1.00 90.31 106 LYS A C 1
ATOM 859 O O . LYS A 1 106 ? 1.367 -4.418 -3.436 1.00 90.31 106 LYS A O 1
ATOM 864 N N . LEU A 1 107 ? -0.576 -3.300 -3.386 1.00 88.00 107 LEU A N 1
ATOM 865 C CA . LEU A 1 107 ? -0.171 -2.306 -2.398 1.00 88.00 107 LEU A CA 1
ATOM 866 C C . LEU A 1 107 ? -1.122 -2.388 -1.209 1.00 88.00 107 LEU A C 1
ATOM 868 O O . LEU A 1 107 ? -2.336 -2.483 -1.383 1.00 88.00 107 LEU A O 1
ATOM 872 N N . VAL A 1 108 ? -0.575 -2.332 -0.002 1.00 88.31 108 VAL A N 1
ATOM 873 C CA . VAL A 1 108 ? -1.347 -2.173 1.229 1.00 88.31 108 VAL A CA 1
ATOM 874 C C . VAL A 1 108 ? -0.824 -0.949 1.956 1.00 88.31 108 VAL A C 1
ATOM 876 O O . VAL A 1 108 ? 0.334 -0.932 2.376 1.00 88.31 108 VAL A O 1
ATOM 879 N N . ARG A 1 109 ? -1.678 0.061 2.115 1.00 86.00 109 ARG A N 1
ATOM 880 C CA . ARG A 1 109 ? -1.392 1.284 2.869 1.00 86.00 109 ARG A CA 1
ATOM 881 C C . ARG A 1 109 ? -2.116 1.208 4.204 1.00 86.00 109 ARG A C 1
ATOM 883 O O . ARG A 1 109 ? -3.328 1.036 4.252 1.00 86.00 109 ARG A O 1
ATOM 890 N N . THR A 1 110 ? -1.382 1.322 5.297 1.00 85.62 110 THR A N 1
ATOM 891 C CA . THR A 1 110 ? -1.937 1.433 6.645 1.00 85.62 110 THR A CA 1
ATOM 892 C C . THR A 1 110 ? -1.683 2.836 7.148 1.00 85.62 110 THR A C 1
ATOM 894 O O . THR A 1 110 ? -0.538 3.270 7.167 1.00 85.62 110 THR A O 1
ATOM 897 N N . ILE A 1 111 ? -2.733 3.533 7.560 1.00 83.56 111 ILE A N 1
ATOM 898 C CA . ILE A 1 111 ? -2.676 4.890 8.098 1.00 83.56 111 ILE A CA 1
ATOM 899 C C . ILE A 1 111 ? -3.228 4.815 9.512 1.00 83.56 111 ILE A C 1
ATOM 901 O O . ILE A 1 111 ? -4.381 4.432 9.694 1.00 83.56 111 ILE A O 1
ATOM 905 N N . SER A 1 112 ? -2.423 5.148 10.512 1.00 80.12 112 SER A N 1
ATOM 906 C CA . SER A 1 112 ? -2.851 5.132 11.908 1.00 80.12 112 SER A CA 1
ATOM 907 C C . SER A 1 112 ? -2.617 6.484 12.555 1.00 80.12 112 SER A C 1
ATOM 909 O O . SER A 1 112 ? -1.546 7.070 12.414 1.00 80.12 112 SER A O 1
ATOM 911 N N . ASN A 1 113 ? -3.602 6.945 13.315 1.00 78.88 113 ASN A N 1
ATOM 912 C CA . ASN A 1 113 ? -3.426 7.986 14.324 1.00 78.88 113 ASN A CA 1
ATOM 913 C C . ASN A 1 113 ? -3.845 7.435 15.697 1.00 78.88 113 ASN A C 1
ATOM 915 O O . ASN A 1 113 ? -4.074 6.234 15.842 1.00 78.88 113 ASN A O 1
ATOM 919 N N . GLU A 1 114 ? -3.936 8.304 16.703 1.00 73.62 114 GLU A N 1
ATOM 920 C CA . GLU A 1 114 ? -4.308 7.927 18.074 1.00 73.62 114 GLU A CA 1
ATOM 921 C C . GLU A 1 114 ? -5.723 7.337 18.193 1.00 73.62 114 GLU A C 1
ATOM 923 O O . GLU A 1 114 ? -6.035 6.670 19.175 1.00 73.62 114 GLU A O 1
ATOM 928 N N . THR A 1 115 ? -6.599 7.590 17.217 1.00 76.75 115 THR A N 1
ATOM 929 C CA . THR A 1 115 ? -8.025 7.246 17.300 1.00 76.75 115 THR A CA 1
ATOM 930 C C . THR A 1 115 ? -8.448 6.190 16.285 1.00 76.75 115 THR A C 1
ATOM 932 O O . THR A 1 115 ? -9.374 5.434 16.542 1.00 76.75 115 THR A O 1
ATOM 935 N N . TYR A 1 116 ? -7.819 6.106 15.121 1.00 77.75 116 TYR A N 1
ATOM 936 C CA . TYR A 1 116 ? -8.280 5.237 14.046 1.00 77.75 116 TYR A CA 1
ATOM 937 C C . TYR A 1 116 ? -7.108 4.630 13.294 1.00 77.75 116 TYR A C 1
ATOM 939 O O . TYR A 1 116 ? -6.084 5.279 13.065 1.00 77.75 116 TYR A O 1
ATOM 947 N N . THR A 1 117 ? -7.311 3.399 12.830 1.00 85.50 117 THR A N 1
ATOM 948 C CA . THR A 1 117 ? -6.441 2.769 11.842 1.00 85.50 117 THR A CA 1
ATOM 949 C C . THR A 1 117 ? -7.237 2.501 10.575 1.00 85.50 117 THR A C 1
ATOM 951 O O . THR A 1 117 ? -8.256 1.810 10.592 1.00 85.50 117 THR A O 1
ATOM 954 N N . PHE A 1 118 ? -6.754 3.027 9.457 1.00 87.31 118 PHE A N 1
ATOM 955 C CA . PHE A 1 118 ? -7.218 2.679 8.125 1.00 87.31 118 PHE A CA 1
ATOM 956 C C . PHE A 1 118 ? -6.249 1.696 7.477 1.00 87.31 118 PHE A C 1
ATOM 958 O O . PHE A 1 118 ? -5.035 1.873 7.551 1.00 87.31 118 PHE A O 1
ATOM 965 N N . VAL A 1 119 ? -6.788 0.680 6.811 1.00 88.38 119 VAL A N 1
ATOM 966 C CA . VAL A 1 119 ? -6.042 -0.238 5.946 1.00 88.38 119 VAL A CA 1
ATOM 967 C C . VAL A 1 119 ? -6.668 -0.199 4.561 1.00 88.38 119 VAL A C 1
ATOM 969 O O . VAL A 1 119 ? -7.835 -0.543 4.390 1.00 88.38 119 VAL A O 1
ATOM 972 N N . GLU A 1 120 ? -5.900 0.232 3.575 1.00 89.56 120 GLU A N 1
ATOM 973 C CA . GLU A 1 120 ? -6.319 0.403 2.189 1.00 89.56 120 GLU A CA 1
ATOM 974 C C . GLU A 1 120 ? -5.552 -0.571 1.300 1.00 89.56 120 GLU A C 1
ATOM 976 O O . GLU A 1 120 ? -4.350 -0.784 1.477 1.00 89.56 120 GLU A O 1
ATOM 981 N N . TYR A 1 121 ? -6.264 -1.175 0.354 1.00 89.25 121 TYR A N 1
ATOM 982 C CA . TYR A 1 121 ? -5.752 -2.199 -0.548 1.00 89.25 121 TYR A CA 1
ATOM 983 C C . TYR A 1 121 ? -5.843 -1.702 -1.981 1.00 89.25 121 TYR A C 1
ATOM 985 O O . TYR A 1 121 ? -6.907 -1.246 -2.403 1.00 89.25 121 TYR A O 1
ATOM 993 N N . PHE A 1 122 ? -4.770 -1.865 -2.749 1.00 89.81 122 PHE A N 1
ATOM 994 C CA . PHE A 1 122 ? -4.707 -1.425 -4.138 1.00 89.81 122 PHE A CA 1
ATOM 995 C C . PHE A 1 122 ? -4.214 -2.544 -5.049 1.00 89.81 122 PHE A C 1
ATOM 997 O O . PHE A 1 122 ? -3.379 -3.367 -4.655 1.00 89.81 122 PHE A O 1
ATOM 1004 N N . GLN A 1 123 ? -4.726 -2.530 -6.276 1.00 91.75 123 GLN A N 1
ATOM 1005 C CA . GLN A 1 123 ? -4.184 -3.274 -7.408 1.00 91.75 123 GLN A CA 1
ATOM 1006 C C . GLN A 1 123 ? -3.386 -2.310 -8.275 1.00 91.75 123 GLN A C 1
ATOM 1008 O O . GLN A 1 123 ? -3.894 -1.250 -8.632 1.00 91.75 123 GLN A O 1
ATOM 1013 N N . CYS A 1 124 ? -2.139 -2.665 -8.562 1.00 89.94 124 CYS A N 1
ATOM 1014 C CA . CYS A 1 124 ? -1.156 -1.801 -9.192 1.00 89.94 124 CYS A CA 1
ATOM 1015 C C . CYS A 1 124 ? -0.627 -2.423 -10.481 1.00 89.94 124 CYS A C 1
ATOM 1017 O O . CYS A 1 124 ? 0.050 -3.454 -10.446 1.00 89.94 124 CYS A O 1
ATOM 1019 N N . THR A 1 125 ? -0.860 -1.756 -11.602 1.00 90.94 125 THR A N 1
ATOM 1020 C CA . THR A 1 125 ? -0.342 -2.164 -12.908 1.00 90.94 125 THR A CA 1
ATOM 1021 C C . THR A 1 125 ? 0.936 -1.387 -13.203 1.00 90.94 125 THR A C 1
ATOM 1023 O O . THR A 1 125 ? 0.985 -0.170 -13.015 1.00 90.94 125 THR A O 1
ATOM 1026 N N . LYS A 1 126 ? 1.997 -2.085 -13.619 1.00 88.81 126 LYS A N 1
ATOM 1027 C CA . LYS A 1 126 ? 3.282 -1.454 -13.940 1.00 88.81 126 LYS A CA 1
ATOM 1028 C C . LYS A 1 126 ? 3.148 -0.619 -15.214 1.00 88.81 126 LYS A C 1
ATOM 1030 O O . LYS A 1 126 ? 2.579 -1.084 -16.195 1.00 88.81 126 LYS A O 1
ATOM 1035 N N . GLU A 1 127 ? 3.686 0.595 -15.202 1.00 87.31 127 GLU A N 1
ATOM 1036 C CA . GLU A 1 127 ? 3.837 1.395 -16.415 1.00 87.31 127 GLU A CA 1
ATOM 1037 C C . GLU A 1 127 ? 4.910 0.746 -17.301 1.00 87.31 127 GLU A C 1
ATOM 1039 O O . GLU A 1 127 ? 6.084 0.661 -16.922 1.00 87.31 127 GLU A O 1
ATOM 1044 N N . GLU A 1 128 ? 4.512 0.259 -18.473 1.00 78.44 128 GLU A N 1
ATOM 1045 C CA . GLU A 1 128 ? 5.451 -0.222 -19.482 1.00 78.44 128 GLU A CA 1
ATOM 1046 C C . GLU A 1 128 ? 6.056 0.979 -20.218 1.00 78.44 128 GLU A C 1
ATOM 1048 O O . GLU A 1 128 ? 5.342 1.802 -20.793 1.00 78.44 128 GLU A O 1
ATOM 1053 N N . LYS A 1 129 ? 7.389 1.101 -20.189 1.00 58.97 129 LYS A N 1
ATOM 1054 C CA . LYS A 1 129 ? 8.104 2.061 -21.036 1.00 58.97 129 LYS A CA 1
ATOM 1055 C C . LYS A 1 129 ? 8.204 1.467 -22.440 1.00 58.97 129 LYS A C 1
ATOM 1057 O O . LYS A 1 129 ? 8.943 0.502 -22.623 1.00 58.97 129 LYS A O 1
ATOM 1062 N N . TYR A 1 130 ? 7.443 2.028 -23.376 1.00 43.59 130 TYR A N 1
ATOM 1063 C CA . TYR A 1 130 ? 7.572 1.768 -24.813 1.00 43.59 130 TYR A CA 1
ATOM 1064 C C . TYR A 1 130 ? 8.827 2.427 -25.392 1.00 43.59 130 TYR A C 1
ATOM 1066 O O . TYR A 1 130 ? 9.183 3.535 -24.922 1.00 43.59 130 TYR A O 1
#

pLDDT: mean 71.84, std 15.32, range [35.28, 91.75]

Foldseek 3Di:
DDPPPPQDWDKWKKKKDWAKKWKQFPVRDIDIDGDDPWIWIKIFIDRPQDTPFIAIGTPPDPDDRPPWGWDFPDDDPAWTWIWTDRPPDQKIKIKIWGDDPPAFTKIWIWIDHPTMIMIIIITIDIDDDD

Sequence (130 aa):
MVLLSCMQAYADTYYCTQTAKVLIEPNNKVKKYYKFDDIYKLTIHKKENTLIFASLEDLNATKDVSEFTISLISQSDEQIFARFQTKELLTDMKINFYPSASVDSKLVRTISNETYTFVEYFQCTKEEKY

Radius of gyration: 16.36 Å; chains: 1; bounding box: 57×32×45 Å